Protein AF-A0A0C9RKT4-F1 (afdb_monomer)

Organism: NCBI:txid64838

pLDDT: mean 72.39, std 19.62, range [35.66, 95.25]

Structure (mmCIF, N/CA/C/O backbone):
data_AF-A0A0C9RKT4-F1
#
_entry.id   AF-A0A0C9RKT4-F1
#
loop_
_atom_site.group_PDB
_atom_site.id
_atom_site.type_symbol
_atom_site.label_atom_id
_atom_site.label_alt_id
_atom_site.label_comp_id
_atom_site.label_asym_id
_atom_site.label_entity_id
_atom_site.label_seq_id
_atom_site.pdbx_PDB_ins_code
_atom_site.Cartn_x
_atom_site.Cartn_y
_atom_site.Cartn_z
_atom_site.occupancy
_atom_site.B_iso_or_equiv
_atom_site.auth_seq_id
_atom_site.auth_comp_id
_atom_site.auth_asym_id
_atom_site.auth_atom_id
_atom_site.pdbx_PDB_model_num
ATOM 1 N N . MET A 1 1 ? -36.076 16.111 12.054 1.00 35.66 1 MET A N 1
ATOM 2 C CA . MET A 1 1 ? -35.661 16.124 10.634 1.00 35.66 1 MET A CA 1
ATOM 3 C C . MET A 1 1 ? -34.368 15.335 10.509 1.00 35.66 1 MET A C 1
ATOM 5 O O . MET A 1 1 ? -33.393 15.700 11.151 1.00 35.66 1 MET A O 1
ATOM 9 N N . GLY A 1 2 ? -34.390 14.201 9.805 1.00 41.69 2 GLY A N 1
ATOM 10 C CA . GLY A 1 2 ? -33.243 13.296 9.693 1.00 41.69 2 GLY A CA 1
ATOM 11 C C . GLY A 1 2 ? -32.284 13.738 8.592 1.00 41.69 2 GLY A C 1
ATOM 12 O O . GLY A 1 2 ? -32.677 13.819 7.431 1.00 41.69 2 GLY A O 1
ATOM 13 N N . ALA A 1 3 ? -31.030 14.009 8.948 1.00 43.56 3 ALA A N 1
ATOM 14 C CA . ALA A 1 3 ? -29.963 14.207 7.977 1.00 43.56 3 ALA A CA 1
ATOM 15 C C . ALA A 1 3 ? -29.572 12.843 7.388 1.00 43.56 3 ALA A C 1
ATOM 17 O O . ALA A 1 3 ? -28.924 12.022 8.038 1.00 43.56 3 ALA A O 1
ATOM 18 N N . SER A 1 4 ? -30.018 12.583 6.159 1.00 47.00 4 SER A N 1
ATOM 19 C CA . SER A 1 4 ? -29.586 11.438 5.363 1.00 47.00 4 SER A CA 1
ATOM 20 C C . SER A 1 4 ? -28.132 11.659 4.937 1.00 47.00 4 SER A C 1
ATOM 22 O O . SER A 1 4 ? -27.848 12.452 4.042 1.00 47.00 4 SER A O 1
ATOM 24 N N . TYR A 1 5 ? -27.197 10.975 5.598 1.00 46.50 5 TYR A N 1
ATOM 25 C CA . TYR A 1 5 ? -25.824 10.859 5.117 1.00 46.50 5 TYR A CA 1
ATOM 26 C C . TYR A 1 5 ? -25.831 9.959 3.880 1.00 46.50 5 TYR A C 1
ATOM 28 O O . TYR A 1 5 ? -25.848 8.735 4.000 1.00 46.50 5 TYR A O 1
ATOM 36 N N . ARG A 1 6 ? -25.828 10.551 2.682 1.00 46.97 6 ARG A N 1
ATOM 37 C CA . ARG A 1 6 ? -25.492 9.804 1.468 1.00 46.97 6 ARG A CA 1
ATOM 38 C C . ARG A 1 6 ? -23.975 9.590 1.435 1.00 46.97 6 ARG A C 1
ATOM 40 O O . ARG A 1 6 ? -23.242 10.580 1.469 1.00 46.97 6 ARG A O 1
ATOM 47 N N . PRO A 1 7 ? -23.474 8.343 1.386 1.00 53.41 7 PRO A N 1
ATOM 48 C CA . PRO A 1 7 ? -22.076 8.111 1.073 1.00 53.41 7 PRO A CA 1
ATOM 49 C C . PRO A 1 7 ? -21.847 8.568 -0.368 1.00 53.41 7 PRO A C 1
ATOM 51 O O . PRO A 1 7 ? -22.552 8.162 -1.283 1.00 53.41 7 PRO A O 1
ATOM 54 N N . HIS A 1 8 ? -20.901 9.478 -0.537 1.00 54.12 8 HIS A N 1
ATOM 55 C CA . HIS A 1 8 ? -20.539 10.084 -1.807 1.00 54.12 8 HIS A CA 1
ATOM 56 C C . HIS A 1 8 ? -19.996 8.998 -2.758 1.00 54.12 8 HIS A C 1
ATOM 58 O O . HIS A 1 8 ? -18.939 8.427 -2.491 1.00 54.12 8 HIS A O 1
ATOM 64 N N . ASP A 1 9 ? -20.693 8.739 -3.868 1.00 48.56 9 ASP A N 1
ATOM 65 C CA . ASP A 1 9 ? -20.381 7.737 -4.910 1.00 48.56 9 ASP A CA 1
ATOM 66 C C . ASP A 1 9 ? -19.113 8.048 -5.744 1.00 48.56 9 ASP A C 1
ATOM 68 O O . ASP A 1 9 ? -18.998 7.696 -6.916 1.00 48.56 9 ASP A O 1
ATOM 72 N N . ASN A 1 10 ? -18.106 8.693 -5.154 1.00 45.53 10 ASN A N 1
ATOM 73 C CA . ASN A 1 10 ? -16.886 9.120 -5.844 1.00 45.53 10 ASN A CA 1
ATOM 74 C C . ASN A 1 10 ? -15.797 8.025 -5.868 1.00 45.53 10 ASN A C 1
ATOM 76 O O . ASN A 1 10 ? -14.607 8.298 -5.745 1.00 45.53 10 ASN A O 1
ATOM 80 N N . ILE A 1 11 ? -16.209 6.758 -5.971 1.00 52.97 11 ILE A N 1
ATOM 81 C CA . ILE A 1 11 ? -15.309 5.587 -6.015 1.00 52.97 11 ILE A CA 1
ATOM 82 C C . ILE A 1 11 ? -14.985 5.193 -7.469 1.00 52.97 11 ILE A C 1
ATOM 84 O O . ILE A 1 11 ? -14.062 4.426 -7.720 1.00 52.97 11 ILE A O 1
ATOM 88 N N . GLN A 1 12 ? -15.693 5.741 -8.460 1.00 50.47 12 GLN A N 1
ATOM 89 C CA . GLN A 1 12 ? -15.702 5.181 -9.816 1.00 50.47 12 GLN A CA 1
ATOM 90 C C 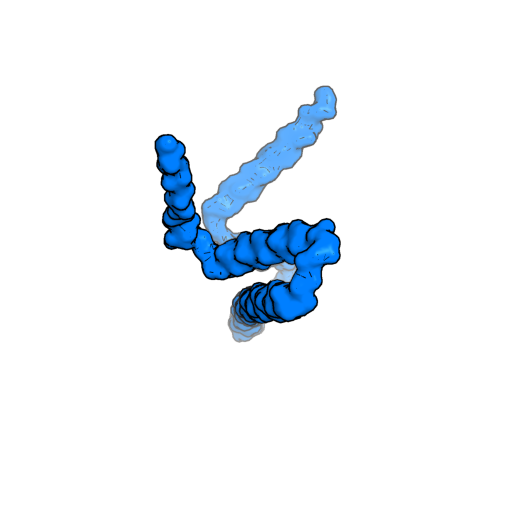. GLN A 1 12 ? -14.441 5.422 -10.665 1.00 50.47 12 GLN A C 1
ATOM 92 O O . GLN A 1 12 ? -14.368 4.909 -11.780 1.00 50.47 12 GLN A O 1
ATOM 97 N N . LYS A 1 13 ? -13.416 6.138 -10.181 1.00 53.34 13 LYS A N 1
ATOM 98 C CA . LYS A 1 13 ? -12.162 6.286 -10.948 1.00 53.34 13 LYS A CA 1
ATOM 99 C C . LYS A 1 13 ? -10.898 6.470 -10.111 1.00 53.34 13 LYS A C 1
ATOM 101 O O . LYS A 1 13 ? -9.947 7.102 -10.554 1.00 53.34 13 LYS A O 1
ATOM 106 N N . ILE A 1 14 ? -10.882 5.918 -8.905 1.00 49.59 14 ILE A N 1
ATOM 107 C CA . ILE A 1 14 ? -9.660 5.823 -8.104 1.00 49.59 14 ILE A CA 1
ATOM 108 C C . ILE A 1 14 ? -8.996 4.504 -8.502 1.00 49.59 14 ILE A C 1
ATOM 110 O O . ILE A 1 14 ? -9.656 3.464 -8.514 1.00 49.59 14 ILE A O 1
ATOM 114 N N . GLY A 1 15 ? -7.720 4.527 -8.894 1.00 62.75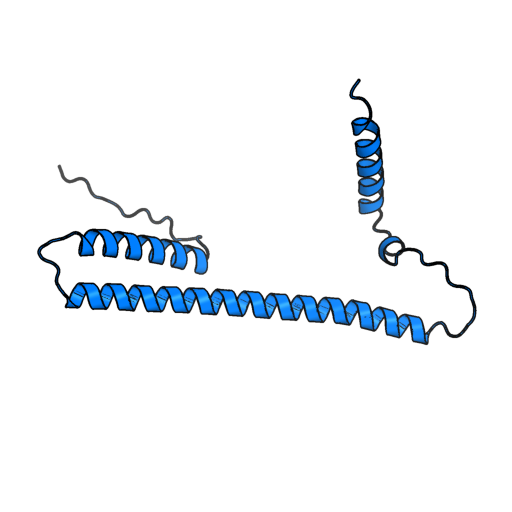 15 GLY A N 1
ATOM 115 C CA . GLY A 1 15 ? -7.030 3.303 -9.307 1.00 62.75 15 GLY A CA 1
ATOM 116 C C . GLY A 1 15 ? -7.149 2.225 -8.222 1.00 62.75 15 GLY A C 1
ATOM 117 O O . GLY A 1 15 ? -7.093 2.538 -7.034 1.00 62.75 15 GLY A O 1
ATOM 118 N N . SER A 1 16 ? -7.289 0.948 -8.601 1.00 77.38 16 SER A N 1
ATOM 119 C CA . SER A 1 16 ? -7.486 -0.169 -7.649 1.00 77.38 16 SER A CA 1
ATOM 120 C C . SER A 1 16 ? -6.493 -0.153 -6.467 1.00 77.38 16 SER A C 1
ATOM 122 O O . SER A 1 16 ? -6.841 -0.517 -5.346 1.00 77.38 16 SER A O 1
ATOM 124 N N . THR A 1 17 ? -5.260 0.316 -6.686 1.00 81.38 17 THR A N 1
ATOM 125 C CA . THR A 1 17 ? -4.228 0.457 -5.646 1.00 81.38 17 THR A CA 1
ATOM 126 C C . THR A 1 17 ? -4.420 1.659 -4.720 1.00 81.38 17 THR A C 1
ATOM 128 O O . THR A 1 17 ? -4.073 1.576 -3.546 1.00 81.38 17 THR A O 1
ATOM 131 N N . GLU A 1 18 ? -4.951 2.770 -5.226 1.00 83.94 18 GLU A N 1
ATOM 132 C CA . GLU A 1 18 ? -5.247 3.976 -4.440 1.00 83.94 18 GLU A CA 1
ATOM 133 C C . GLU A 1 18 ? -6.486 3.773 -3.568 1.00 83.94 18 GLU A C 1
ATOM 135 O O . GLU A 1 18 ? -6.532 4.202 -2.418 1.00 83.94 18 GLU A O 1
ATOM 140 N N . GLN A 1 19 ? -7.470 3.029 -4.075 1.00 88.25 19 GLN A N 1
ATOM 141 C CA . GLN A 1 19 ? -8.617 2.618 -3.278 1.00 88.25 19 GLN A CA 1
ATOM 142 C C . GLN A 1 19 ? -8.172 1.717 -2.118 1.00 88.25 19 GLN A C 1
ATOM 144 O O . GLN A 1 19 ? -8.611 1.901 -0.982 1.00 88.25 19 GLN A O 1
ATOM 149 N N . LEU A 1 20 ? -7.249 0.785 -2.383 1.00 88.81 20 LEU A N 1
ATOM 150 C CA . LEU A 1 20 ? -6.677 -0.089 -1.361 1.00 88.81 20 LEU A CA 1
ATOM 151 C C . LEU A 1 20 ? -5.882 0.704 -0.309 1.00 88.81 20 LEU A C 1
ATOM 153 O O . LEU A 1 20 ? -6.041 0.463 0.887 1.00 88.81 20 LEU A O 1
ATOM 157 N N . SER A 1 21 ? -5.070 1.686 -0.713 1.00 90.69 21 SER A N 1
ATOM 158 C CA . SER A 1 21 ? -4.300 2.512 0.230 1.00 90.69 21 SER A CA 1
ATOM 159 C C . SER A 1 21 ? -5.188 3.434 1.078 1.00 90.69 21 SER A C 1
ATOM 161 O O . SER A 1 21 ? -4.961 3.572 2.288 1.00 90.69 21 SER A O 1
ATOM 163 N N . ALA A 1 22 ? -6.240 4.010 0.489 1.00 91.00 22 ALA A N 1
ATOM 164 C CA . ALA A 1 22 ? -7.244 4.788 1.212 1.00 91.00 22 ALA A CA 1
ATOM 165 C C . ALA A 1 22 ? -7.986 3.917 2.238 1.00 91.00 22 ALA A C 1
ATOM 167 O O . ALA A 1 22 ? -8.137 4.306 3.400 1.00 91.00 22 ALA A O 1
ATOM 168 N N . TRP A 1 23 ? -8.372 2.701 1.843 1.00 92.94 23 TRP A N 1
ATOM 169 C CA . TRP A 1 23 ? -9.031 1.748 2.730 1.00 92.94 23 TRP A CA 1
ATOM 170 C C . TRP A 1 23 ? -8.130 1.320 3.898 1.00 92.94 23 TRP A C 1
ATOM 172 O O . TRP A 1 23 ? -8.560 1.379 5.050 1.00 92.94 23 TRP A O 1
ATOM 182 N N . ILE A 1 24 ? -6.856 0.990 3.643 1.00 92.88 24 ILE A N 1
ATOM 183 C CA . ILE A 1 24 ? -5.869 0.674 4.695 1.00 92.88 24 ILE A CA 1
ATOM 184 C C . ILE A 1 24 ? -5.758 1.828 5.696 1.00 92.88 24 ILE A C 1
ATOM 186 O O . ILE A 1 24 ? -5.769 1.612 6.910 1.00 92.88 24 ILE A O 1
ATOM 190 N N . THR A 1 25 ? -5.688 3.065 5.200 1.00 93.25 25 THR A N 1
ATOM 191 C CA . THR A 1 25 ? -5.612 4.264 6.046 1.00 93.25 25 THR A CA 1
ATOM 192 C C . THR A 1 25 ? -6.856 4.395 6.925 1.00 93.25 25 THR A C 1
ATOM 194 O O . THR A 1 25 ? -6.743 4.579 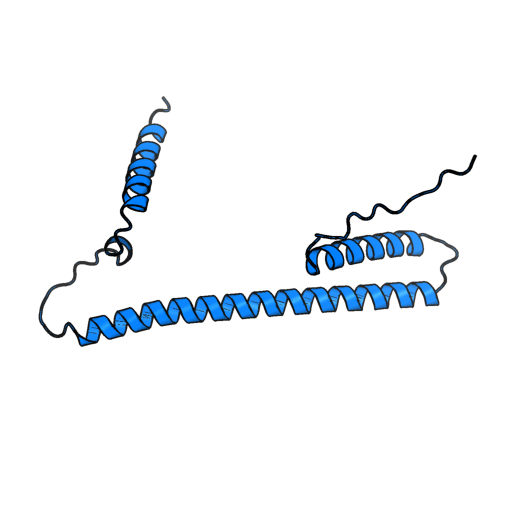8.138 1.00 93.25 25 THR A O 1
ATOM 197 N N . GLN A 1 26 ? -8.046 4.199 6.352 1.00 92.12 26 GLN A N 1
ATOM 198 C CA . GLN A 1 26 ? -9.305 4.233 7.093 1.00 92.12 26 GLN A CA 1
ATOM 199 C C . GLN A 1 26 ? -9.376 3.142 8.174 1.00 92.12 26 GLN A C 1
ATOM 201 O O . GLN A 1 26 ? -9.794 3.418 9.302 1.00 92.12 26 GLN A O 1
ATOM 206 N N . VAL A 1 27 ? -8.955 1.911 7.864 1.00 90.50 27 VAL A N 1
ATOM 207 C CA . VAL A 1 27 ? -8.947 0.789 8.818 1.00 90.50 27 VAL A CA 1
ATOM 208 C C . VAL A 1 27 ? -7.932 1.022 9.938 1.0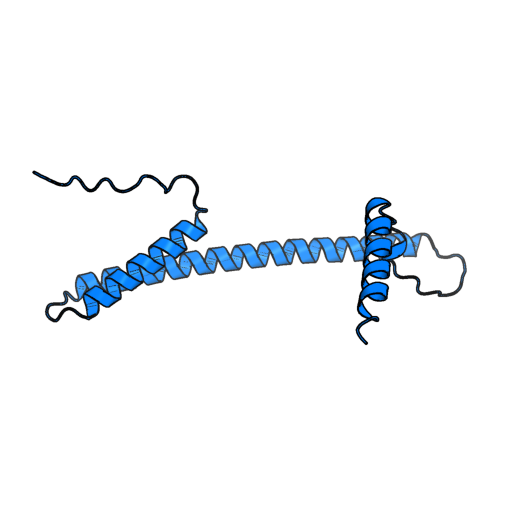0 90.50 27 VAL A C 1
ATOM 210 O O . VAL A 1 27 ? -8.265 0.799 11.102 1.00 90.50 27 VAL A O 1
ATOM 213 N N . ARG A 1 28 ? -6.744 1.566 9.639 1.00 91.81 28 ARG A N 1
ATOM 214 C CA . ARG A 1 28 ? -5.766 2.004 10.654 1.00 91.81 28 ARG A CA 1
ATOM 215 C C . ARG A 1 28 ? -6.369 3.041 11.598 1.00 91.81 28 ARG A C 1
ATOM 217 O O . ARG A 1 28 ? -6.305 2.868 12.815 1.00 91.81 28 ARG A O 1
ATOM 224 N N . SER A 1 29 ? -7.023 4.074 11.064 1.00 90.25 29 SER A N 1
ATOM 225 C CA . SER A 1 29 ? -7.700 5.084 11.886 1.00 90.25 29 SER A CA 1
ATOM 226 C C . SER A 1 29 ? -8.814 4.482 12.748 1.00 90.25 29 SER A C 1
ATOM 228 O O . SER A 1 29 ? -8.936 4.834 13.922 1.00 90.25 29 SER A O 1
ATOM 230 N N . LYS A 1 30 ? -9.613 3.551 12.204 1.00 87.94 30 LYS A N 1
ATOM 231 C CA . LYS A 1 30 ? -10.643 2.827 12.970 1.00 87.94 30 LYS A CA 1
ATOM 232 C C . LYS A 1 30 ? -10.025 1.992 14.092 1.00 87.94 30 LYS A C 1
ATOM 234 O O . LYS A 1 30 ? -10.512 2.056 15.216 1.00 87.94 30 LYS A O 1
ATOM 239 N N . ARG A 1 31 ? -8.933 1.275 13.821 1.00 86.88 31 ARG A N 1
ATOM 240 C CA . ARG A 1 31 ? -8.217 0.469 14.817 1.00 86.88 31 ARG A CA 1
ATOM 241 C C . ARG A 1 31 ? -7.654 1.328 15.948 1.00 86.88 31 ARG A C 1
ATOM 243 O O . ARG A 1 31 ? -7.847 0.977 17.102 1.00 86.88 31 ARG A O 1
ATOM 250 N N . ILE A 1 32 ? -7.035 2.474 15.652 1.00 89.50 32 ILE A N 1
ATOM 251 C CA . ILE A 1 32 ? -6.518 3.399 16.681 1.00 89.50 32 ILE A CA 1
ATOM 252 C C . ILE A 1 32 ? -7.651 3.904 17.583 1.00 89.50 32 ILE A C 1
ATOM 254 O O . ILE A 1 32 ? -7.530 3.874 18.807 1.00 89.50 32 ILE A O 1
ATOM 258 N N . LYS A 1 33 ? -8.777 4.324 16.990 1.00 86.44 33 LYS A N 1
ATOM 259 C CA . LYS A 1 33 ? -9.965 4.744 17.752 1.00 86.44 33 LYS A CA 1
ATOM 260 C C . LYS A 1 33 ? -10.500 3.609 18.628 1.00 86.44 33 LYS A C 1
ATOM 262 O O . LYS A 1 33 ? -10.854 3.847 19.777 1.00 86.44 33 LYS A O 1
ATOM 267 N N . TYR A 1 34 ? -10.516 2.388 18.097 1.00 85.69 34 TYR A N 1
ATOM 268 C CA . TYR A 1 34 ? -10.968 1.200 18.811 1.00 85.69 34 TYR A CA 1
ATOM 269 C C . TYR A 1 34 ? -10.060 0.837 19.992 1.00 85.69 34 TYR A C 1
ATOM 271 O O . TYR A 1 34 ? -10.544 0.597 21.093 1.00 85.69 34 TYR A O 1
ATOM 279 N N . LEU A 1 35 ? -8.741 0.867 19.788 1.00 84.44 35 LEU A N 1
ATOM 280 C CA . LEU A 1 35 ? -7.739 0.577 20.817 1.00 84.44 35 LEU A CA 1
ATOM 281 C C . LEU A 1 35 ? -7.778 1.565 21.984 1.00 84.44 35 LEU A C 1
ATOM 283 O O . LEU A 1 35 ? -7.436 1.193 23.105 1.00 84.44 35 LEU A O 1
ATOM 287 N N . ARG A 1 36 ? -8.204 2.807 21.726 1.00 86.44 36 ARG A N 1
ATOM 288 C CA . ARG A 1 36 ? -8.376 3.851 22.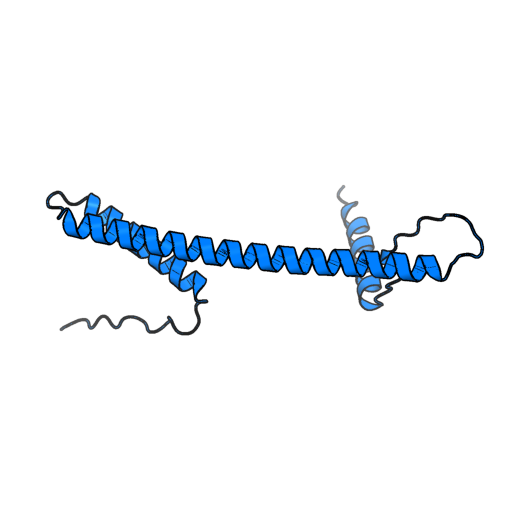744 1.00 86.44 36 ARG A CA 1
ATOM 289 C C . ARG A 1 36 ? -9.624 3.640 23.615 1.00 86.44 36 ARG A C 1
ATOM 291 O O . ARG A 1 36 ? -9.766 4.317 24.629 1.00 86.44 36 ARG A O 1
ATOM 298 N N . ASN A 1 37 ? -10.525 2.725 23.242 1.00 84.94 37 ASN A N 1
ATOM 299 C CA . ASN A 1 37 ? -11.721 2.412 24.017 1.00 84.94 37 ASN A CA 1
ATOM 300 C C . ASN A 1 37 ? -11.405 1.422 25.155 1.00 84.94 37 ASN A C 1
ATOM 302 O O . ASN A 1 37 ? -10.738 0.407 24.958 1.00 84.94 37 ASN A O 1
ATOM 306 N N . ARG A 1 38 ? -11.922 1.710 26.353 1.00 77.19 38 ARG A N 1
ATOM 307 C CA . ARG A 1 38 ? -11.702 0.922 27.575 1.00 77.19 38 ARG A CA 1
ATOM 308 C C . ARG A 1 38 ? -12.498 -0.392 27.581 1.00 77.19 38 ARG A C 1
ATOM 310 O O . ARG A 1 38 ? -12.073 -1.348 28.216 1.00 77.19 38 ARG A O 1
ATOM 317 N N . GLN A 1 39 ? -13.605 -0.459 26.833 1.00 82.25 39 GLN A N 1
ATOM 318 C CA . GLN A 1 39 ? -14.411 -1.672 26.618 1.00 82.25 39 GLN A CA 1
ATOM 319 C C . GLN A 1 39 ? -14.161 -2.264 25.223 1.00 82.25 39 GLN A C 1
ATOM 321 O O . GLN A 1 39 ? -15.047 -2.333 24.371 1.00 82.25 39 GLN A O 1
ATOM 326 N N . ARG A 1 40 ? -12.913 -2.651 24.953 1.00 84.44 40 ARG A N 1
ATOM 327 C CA . ARG A 1 40 ? -12.518 -3.244 23.669 1.00 84.44 40 ARG A CA 1
ATOM 328 C C . ARG A 1 40 ? -12.838 -4.740 23.621 1.00 84.44 40 ARG A C 1
ATOM 330 O O . ARG A 1 40 ? -12.475 -5.500 24.513 1.00 84.44 40 ARG A O 1
ATOM 337 N N . ASN A 1 41 ? -13.504 -5.161 22.552 1.00 88.31 41 ASN A N 1
ATOM 338 C CA . ASN A 1 41 ? -13.761 -6.558 22.230 1.00 88.31 41 ASN A CA 1
ATOM 339 C C . ASN A 1 41 ? -12.574 -7.119 21.437 1.00 88.31 41 ASN A C 1
ATOM 341 O O . ASN A 1 41 ? -12.316 -6.728 20.297 1.00 88.31 41 ASN A O 1
ATOM 345 N N . ILE A 1 42 ? -11.881 -8.074 22.050 1.00 89.44 42 ILE A N 1
ATOM 346 C CA . ILE A 1 42 ? -10.662 -8.696 21.521 1.00 89.44 42 ILE A CA 1
ATOM 347 C C . ILE A 1 42 ? -10.914 -9.352 20.153 1.00 89.44 42 ILE A C 1
ATOM 349 O O . ILE A 1 42 ? -10.049 -9.326 19.281 1.00 89.44 42 ILE A O 1
ATOM 353 N N . ARG A 1 43 ? -12.122 -9.884 19.911 1.00 90.88 43 ARG A N 1
ATOM 354 C CA . ARG A 1 43 ? -12.472 -10.506 18.622 1.00 90.88 43 ARG A CA 1
ATOM 355 C C . ARG A 1 43 ? -12.502 -9.482 17.493 1.00 90.88 43 ARG A C 1
ATOM 357 O O . ARG A 1 43 ? -11.967 -9.731 16.419 1.00 90.88 43 ARG A O 1
ATOM 364 N N . VAL A 1 44 ? -13.103 -8.320 17.744 1.00 88.44 44 VAL A N 1
ATOM 365 C CA . VAL A 1 44 ? -13.169 -7.229 16.761 1.00 88.44 44 VAL A CA 1
ATOM 366 C C . VAL A 1 44 ? -11.772 -6.682 16.487 1.00 88.44 44 VAL A C 1
ATOM 368 O O . VAL A 1 44 ? -11.430 -6.418 15.338 1.00 88.44 44 VAL A O 1
ATOM 371 N N . GLU A 1 45 ? -10.939 -6.566 17.522 1.00 89.25 45 GLU A N 1
ATOM 372 C CA . GLU A 1 45 ? -9.541 -6.166 17.366 1.00 89.25 45 GLU A CA 1
ATOM 373 C C . GLU A 1 45 ? -8.756 -7.145 16.484 1.00 89.25 45 GLU A C 1
ATOM 375 O O . GLU A 1 45 ? -8.070 -6.710 15.557 1.00 89.25 45 GLU A O 1
ATOM 380 N N . ALA A 1 46 ? -8.900 -8.451 16.720 1.00 93.25 46 ALA A N 1
ATOM 381 C CA . ALA A 1 46 ? -8.253 -9.485 15.919 1.00 93.25 46 ALA A CA 1
ATOM 382 C C . ALA A 1 46 ? -8.699 -9.435 14.449 1.00 93.25 46 ALA A C 1
ATOM 384 O O . ALA A 1 46 ? -7.858 -9.477 13.551 1.00 93.25 46 ALA A O 1
ATOM 385 N N . VAL A 1 47 ? -10.001 -9.265 14.190 1.00 92.38 47 VAL A N 1
ATOM 386 C CA . VAL A 1 47 ? -10.537 -9.124 12.825 1.00 92.38 47 VAL A CA 1
ATOM 387 C C . VAL A 1 47 ? -9.979 -7.876 12.139 1.00 92.38 47 VAL A C 1
ATOM 389 O O . VAL A 1 47 ? -9.539 -7.957 10.995 1.00 92.38 47 VAL A O 1
ATOM 392 N N . LEU A 1 48 ? -9.938 -6.729 12.826 1.00 90.31 48 LEU A N 1
ATOM 393 C CA . LEU A 1 48 ? 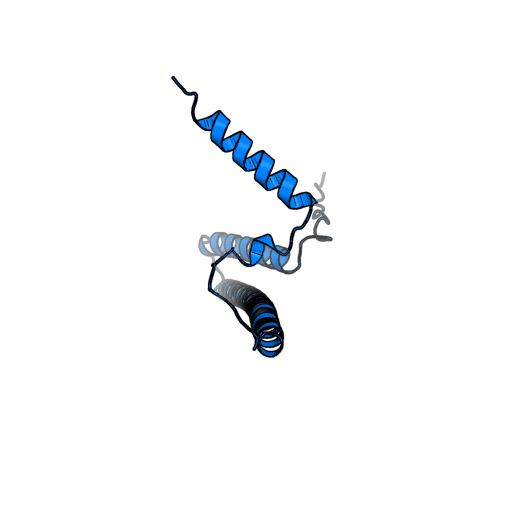-9.364 -5.496 12.275 1.00 90.31 48 LEU A CA 1
ATOM 394 C C . LEU A 1 48 ? -7.867 -5.638 11.989 1.00 90.31 48 LEU A C 1
ATOM 396 O O . LEU A 1 48 ? -7.395 -5.148 10.966 1.00 90.31 48 LEU A O 1
ATOM 400 N N . ALA A 1 49 ? -7.121 -6.296 12.877 1.00 91.94 49 ALA A N 1
ATOM 401 C CA . ALA A 1 49 ? -5.699 -6.549 12.687 1.00 91.94 49 ALA A CA 1
ATOM 402 C C . ALA A 1 49 ? -5.449 -7.475 11.489 1.00 91.94 49 ALA A C 1
ATOM 404 O O . ALA A 1 49 ? -4.596 -7.167 10.659 1.00 91.94 49 ALA A O 1
ATOM 405 N N . TYR A 1 50 ? -6.222 -8.555 11.364 1.00 95.00 50 TYR A N 1
ATOM 406 C CA . TYR A 1 50 ? -6.124 -9.490 10.246 1.00 95.00 50 TYR A CA 1
ATOM 407 C C . TYR A 1 50 ? -6.488 -8.833 8.912 1.00 95.00 50 TYR A C 1
ATOM 409 O O . TYR A 1 50 ? -5.737 -8.935 7.946 1.00 95.00 50 TYR A O 1
ATOM 417 N N . ALA A 1 51 ? -7.607 -8.107 8.865 1.00 92.62 51 ALA A N 1
ATOM 418 C CA . ALA A 1 51 ? -8.057 -7.417 7.661 1.00 92.62 51 ALA A CA 1
ATOM 419 C C . ALA A 1 51 ? -7.035 -6.366 7.191 1.00 92.62 51 ALA A C 1
ATOM 421 O O . ALA A 1 51 ? -6.756 -6.244 6.000 1.00 92.62 51 ALA A O 1
ATOM 422 N N . LEU A 1 52 ? -6.435 -5.639 8.137 1.00 94.19 52 LEU A N 1
ATOM 423 C CA . LEU A 1 52 ? -5.375 -4.672 7.866 1.00 94.19 52 LEU A CA 1
ATOM 424 C C . LEU A 1 52 ? -4.107 -5.361 7.349 1.00 94.19 52 LEU A C 1
ATOM 426 O O . LEU A 1 52 ? -3.551 -4.919 6.347 1.00 94.19 52 LEU A O 1
ATOM 430 N N . PHE A 1 53 ? -3.682 -6.458 7.983 1.00 94.94 53 PHE A N 1
ATOM 431 C CA . PHE A 1 53 ? -2.530 -7.240 7.533 1.00 94.94 53 PHE A CA 1
ATOM 432 C C . PHE A 1 53 ? -2.718 -7.754 6.101 1.00 94.94 53 PHE A C 1
ATOM 434 O O . PHE A 1 53 ? -1.831 -7.582 5.269 1.00 94.94 53 PHE A O 1
ATOM 441 N N . GLN A 1 54 ? -3.884 -8.326 5.791 1.00 95.25 54 GLN A N 1
ATOM 442 C CA . GLN A 1 54 ? -4.174 -8.839 4.452 1.00 95.25 54 GLN A CA 1
ATOM 443 C C . GLN A 1 54 ? -4.115 -7.745 3.384 1.00 95.25 54 GLN A C 1
ATOM 445 O O . GLN A 1 54 ? -3.452 -7.915 2.362 1.00 95.25 54 GLN A O 1
ATOM 450 N N . ALA A 1 55 ? -4.731 -6.589 3.635 1.00 92.69 55 ALA A N 1
ATOM 451 C CA . ALA A 1 55 ? -4.698 -5.488 2.678 1.00 92.69 55 ALA A CA 1
ATOM 452 C C . ALA A 1 55 ? -3.283 -4.920 2.472 1.00 92.69 55 ALA A C 1
ATOM 454 O O . ALA A 1 55 ? -2.905 -4.589 1.348 1.00 92.69 55 ALA A O 1
ATOM 455 N N . GLU A 1 56 ? -2.473 -4.834 3.532 1.00 93.06 56 GLU A N 1
ATOM 456 C CA . GLU A 1 56 ? -1.066 -4.432 3.415 1.00 93.06 56 GLU A CA 1
ATOM 457 C C . GLU A 1 56 ? -0.248 -5.427 2.587 1.00 93.06 56 GLU A C 1
ATOM 459 O O . GLU A 1 56 ? 0.571 -5.012 1.762 1.00 93.06 56 GLU A O 1
ATOM 464 N N . GLN A 1 57 ? -0.482 -6.727 2.772 1.00 95.25 57 GLN A N 1
ATOM 465 C CA . GLN A 1 57 ? 0.172 -7.768 1.983 1.00 95.25 57 GLN A CA 1
ATOM 466 C C . GLN A 1 57 ? -0.239 -7.702 0.514 1.00 95.25 57 GLN A C 1
ATOM 468 O O . GLN A 1 57 ? 0.628 -7.737 -0.358 1.00 95.25 57 GLN A O 1
ATOM 473 N N . GLU A 1 58 ? -1.526 -7.520 0.220 1.00 93.50 58 GLU A N 1
ATOM 474 C CA . GLU A 1 58 ? -2.001 -7.344 -1.153 1.00 93.50 58 GLU A CA 1
ATOM 475 C C . GLU A 1 58 ? -1.360 -6.120 -1.823 1.00 93.50 58 GLU A C 1
ATOM 477 O O . GLU A 1 58 ? -0.892 -6.201 -2.963 1.00 93.50 58 GLU A O 1
ATOM 482 N N . LEU A 1 59 ? -1.261 -4.997 -1.105 1.00 92.75 59 LEU A N 1
ATOM 483 C CA . LEU A 1 59 ? -0.608 -3.798 -1.620 1.00 92.75 59 LEU A CA 1
ATOM 484 C C . LEU A 1 59 ? 0.879 -4.045 -1.911 1.00 92.75 59 LEU A C 1
ATOM 486 O O . LEU A 1 59 ? 1.355 -3.663 -2.983 1.00 92.75 59 LEU A O 1
ATOM 490 N N . ARG A 1 60 ? 1.603 -4.714 -1.001 1.00 93.44 60 ARG A N 1
ATOM 491 C CA . ARG A 1 60 ? 3.011 -5.086 -1.218 1.00 93.44 60 ARG A CA 1
ATOM 492 C C . ARG A 1 60 ? 3.176 -5.982 -2.439 1.00 93.44 60 ARG A C 1
ATOM 494 O O . ARG A 1 60 ? 4.042 -5.707 -3.264 1.00 93.44 60 ARG A O 1
ATOM 501 N N . MET A 1 61 ? 2.339 -7.008 -2.593 1.00 93.56 61 MET A N 1
ATOM 502 C CA . MET A 1 61 ? 2.389 -7.896 -3.760 1.00 93.56 61 MET A CA 1
ATOM 503 C C . MET A 1 61 ? 2.187 -7.116 -5.064 1.00 93.56 61 MET A C 1
ATOM 505 O O . MET A 1 61 ? 2.964 -7.278 -6.005 1.00 93.56 61 MET A O 1
ATOM 509 N N . LYS A 1 62 ? 1.207 -6.200 -5.107 1.00 92.25 62 LYS A N 1
ATOM 510 C CA . LYS A 1 62 ? 0.972 -5.334 -6.276 1.00 92.25 62 LYS A CA 1
ATOM 511 C C . LYS A 1 62 ? 2.162 -4.417 -6.572 1.00 92.25 62 LYS A C 1
ATOM 513 O O . LYS A 1 62 ? 2.519 -4.231 -7.735 1.00 92.25 62 LYS A O 1
ATOM 518 N N . GLN A 1 63 ? 2.792 -3.853 -5.542 1.00 92.69 63 GLN A N 1
ATOM 519 C CA . GLN A 1 63 ? 3.985 -3.016 -5.696 1.00 92.69 63 GLN A CA 1
ATOM 520 C C . GLN A 1 63 ? 5.178 -3.817 -6.228 1.00 92.69 63 GLN A C 1
ATOM 522 O O . GLN A 1 63 ? 5.820 -3.376 -7.179 1.00 92.69 63 GLN A O 1
ATOM 527 N N . ILE A 1 64 ? 5.436 -5.004 -5.673 1.00 94.56 64 ILE A N 1
ATOM 528 C CA . ILE A 1 64 ? 6.509 -5.902 -6.123 1.00 94.56 64 ILE A CA 1
ATOM 529 C C . ILE A 1 64 ? 6.292 -6.302 -7.583 1.00 94.56 64 ILE A C 1
ATOM 531 O O . ILE A 1 64 ? 7.211 -6.173 -8.386 1.00 94.56 64 ILE A O 1
ATOM 535 N N . ALA A 1 65 ? 5.074 -6.699 -7.962 1.00 92.56 65 ALA A N 1
ATOM 536 C CA . ALA A 1 65 ? 4.750 -7.040 -9.347 1.00 92.56 65 ALA A CA 1
ATOM 537 C C . ALA A 1 65 ? 4.985 -5.859 -10.305 1.00 92.56 65 ALA A C 1
ATOM 539 O O . ALA A 1 65 ? 5.527 -6.031 -11.397 1.00 92.56 65 ALA A O 1
ATOM 540 N N . LYS A 1 66 ? 4.633 -4.637 -9.884 1.00 92.06 66 LYS A N 1
ATOM 541 C CA . LYS A 1 66 ? 4.899 -3.420 -10.662 1.00 92.06 66 LYS A CA 1
ATOM 542 C C . LYS A 1 66 ? 6.402 -3.179 -10.824 1.00 92.06 66 LYS A C 1
ATOM 544 O O . LYS A 1 66 ? 6.839 -2.879 -11.931 1.00 92.06 66 LYS A O 1
ATOM 549 N N . ILE A 1 67 ? 7.185 -3.326 -9.754 1.00 93.00 67 ILE A N 1
ATOM 550 C CA . ILE A 1 67 ? 8.648 -3.186 -9.793 1.00 93.00 67 ILE A CA 1
ATOM 551 C C . ILE A 1 67 ? 9.262 -4.235 -10.722 1.00 93.00 67 ILE A C 1
ATOM 553 O O . ILE A 1 67 ? 10.042 -3.867 -11.594 1.00 93.00 67 ILE A O 1
ATOM 557 N N . ALA A 1 68 ? 8.867 -5.502 -10.593 1.00 94.44 68 ALA A N 1
ATOM 558 C CA . ALA A 1 68 ? 9.353 -6.588 -11.439 1.00 94.44 68 ALA A CA 1
ATOM 559 C C . ALA A 1 68 ? 9.074 -6.311 -12.925 1.00 94.44 68 ALA A C 1
ATOM 561 O O . ALA A 1 68 ? 9.974 -6.413 -13.755 1.00 94.44 68 ALA A O 1
ATOM 562 N N . LYS A 1 69 ? 7.864 -5.842 -13.255 1.00 94.31 69 LYS A N 1
ATOM 563 C CA . LYS A 1 69 ? 7.511 -5.437 -14.623 1.00 94.31 69 LYS A CA 1
ATOM 564 C C . LYS A 1 69 ? 8.392 -4.293 -15.136 1.00 94.31 69 LYS A C 1
ATOM 566 O O . LYS A 1 69 ? 8.851 -4.329 -16.273 1.00 94.31 69 LYS A O 1
ATOM 571 N N . TRP A 1 70 ? 8.651 -3.276 -14.312 1.00 93.06 70 TRP A N 1
ATOM 572 C CA . TRP A 1 70 ? 9.548 -2.176 -14.688 1.00 93.06 70 TRP A CA 1
ATOM 573 C C . TRP A 1 70 ? 10.999 -2.626 -14.852 1.00 93.06 70 TRP A C 1
ATOM 575 O O . TRP A 1 70 ? 11.683 -2.146 -15.754 1.00 93.06 70 TRP A O 1
ATOM 585 N N . GLN A 1 71 ? 11.466 -3.556 -14.021 1.00 92.56 71 GLN A N 1
ATOM 586 C CA . GLN A 1 71 ? 12.789 -4.161 -14.157 1.00 92.56 71 GLN A CA 1
ATOM 587 C C . GLN A 1 71 ? 12.905 -4.958 -15.458 1.00 92.56 71 GLN A C 1
ATOM 589 O O . GLN A 1 71 ? 13.902 -4.815 -16.159 1.00 92.56 71 GLN A O 1
ATOM 594 N N . GLU A 1 72 ? 11.878 -5.726 -15.822 1.00 92.56 72 GLU A N 1
ATOM 595 C CA . GLU A 1 72 ? 11.832 -6.464 -17.085 1.00 92.56 72 GLU A CA 1
ATOM 596 C C . GLU A 1 72 ? 11.865 -5.519 -18.295 1.00 92.56 72 GLU A C 1
ATOM 598 O O . GLU A 1 72 ? 12.661 -5.715 -19.211 1.00 92.56 72 GLU A O 1
ATOM 603 N N . ILE A 1 73 ? 11.054 -4.455 -18.286 1.00 91.81 73 ILE A N 1
ATOM 604 C CA . ILE A 1 73 ? 11.057 -3.435 -19.348 1.00 91.81 73 ILE A CA 1
ATOM 605 C C . ILE A 1 73 ? 12.437 -2.779 -19.453 1.00 91.81 73 ILE A C 1
ATOM 607 O O . ILE A 1 73 ? 12.989 -2.678 -20.547 1.00 91.81 73 ILE A O 1
ATOM 611 N N . LYS A 1 74 ? 13.029 -2.387 -18.317 1.00 90.19 74 LYS A N 1
ATOM 612 C CA . LYS A 1 74 ? 14.378 -1.813 -18.271 1.00 90.19 74 LYS A CA 1
ATOM 613 C C . LYS A 1 74 ? 15.411 -2.778 -18.854 1.00 90.19 74 LYS A C 1
ATOM 615 O O . LYS A 1 74 ? 16.257 -2.358 -19.637 1.00 90.19 74 LYS A O 1
ATOM 620 N N . HIS A 1 75 ? 15.335 -4.0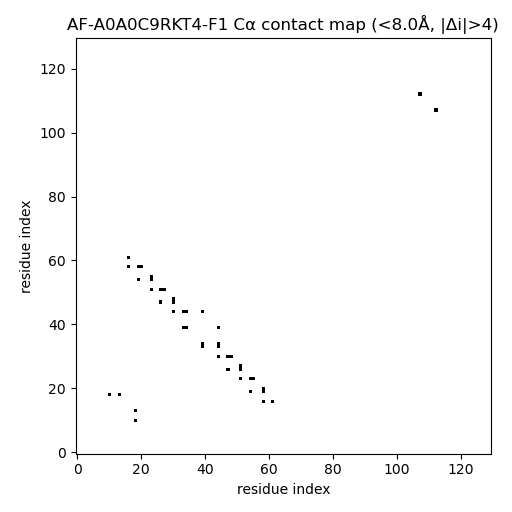60 -18.502 1.00 89.00 75 HIS A N 1
ATOM 621 C CA . HIS A 1 75 ? 16.236 -5.088 -19.016 1.00 89.00 75 HIS A CA 1
ATOM 622 C C . HIS A 1 75 ? 16.102 -5.253 -20.533 1.00 89.00 75 HIS A C 1
ATOM 624 O O . HIS A 1 75 ? 17.111 -5.259 -21.234 1.00 89.00 75 HIS A O 1
ATOM 630 N N . LYS A 1 76 ? 14.867 -5.308 -21.053 1.00 87.50 76 LYS A N 1
ATOM 631 C CA . LYS A 1 76 ? 14.599 -5.363 -22.498 1.00 87.50 76 LYS A CA 1
ATOM 632 C C . LYS A 1 76 ? 15.154 -4.138 -23.222 1.00 87.50 76 LYS A C 1
ATOM 634 O O . LYS A 1 76 ? 15.829 -4.301 -24.229 1.00 87.50 76 LYS A O 1
ATOM 639 N N . MET A 1 77 ? 14.947 -2.930 -22.695 1.00 81.88 77 MET A N 1
ATOM 640 C CA . MET A 1 77 ? 15.500 -1.704 -23.286 1.00 81.88 77 MET A CA 1
ATOM 641 C C . MET A 1 77 ? 17.034 -1.714 -23.314 1.00 81.88 77 MET A C 1
ATOM 643 O O . MET A 1 77 ? 17.625 -1.405 -24.342 1.00 81.88 77 MET A O 1
ATOM 647 N N . VAL A 1 78 ? 17.689 -2.126 -22.223 1.00 80.50 78 VAL A N 1
ATOM 648 C CA . VAL A 1 78 ? 19.158 -2.245 -22.177 1.00 80.50 78 VAL A CA 1
ATOM 649 C C . VAL A 1 78 ? 19.668 -3.307 -23.155 1.00 80.50 78 VAL A C 1
ATOM 651 O O . VAL A 1 78 ? 20.681 -3.086 -23.811 1.00 80.50 78 VAL A O 1
ATOM 654 N N . HIS A 1 79 ? 18.976 -4.440 -23.291 1.00 70.00 79 HIS A N 1
ATOM 655 C CA . HIS A 1 79 ? 19.335 -5.460 -24.278 1.00 70.00 79 HIS A CA 1
ATOM 656 C C . HIS A 1 79 ? 19.135 -4.992 -25.719 1.00 70.00 79 HIS A C 1
ATOM 658 O O . HIS A 1 79 ? 19.982 -5.293 -26.548 1.00 70.00 79 HIS A O 1
ATOM 664 N N . HIS A 1 80 ? 18.078 -4.234 -26.022 1.00 66.00 80 HIS A N 1
ATOM 665 C CA . HIS A 1 80 ? 17.905 -3.629 -27.346 1.00 66.00 80 HIS A CA 1
ATOM 666 C C . HIS A 1 80 ? 19.034 -2.649 -27.684 1.00 66.00 80 HIS A C 1
ATOM 668 O O . HIS A 1 80 ? 19.509 -2.646 -28.814 1.00 66.00 80 HIS A O 1
ATOM 674 N N . ILE A 1 81 ? 19.511 -1.872 -26.705 1.00 63.69 81 ILE A N 1
ATOM 675 C CA . ILE A 1 81 ? 20.669 -0.985 -26.893 1.00 63.69 81 ILE A CA 1
ATOM 676 C C . ILE A 1 81 ? 21.929 -1.806 -27.202 1.00 63.69 81 ILE A C 1
ATOM 678 O O . ILE A 1 81 ? 22.614 -1.515 -28.173 1.00 63.69 81 ILE A O 1
ATOM 682 N N . LYS A 1 82 ? 22.204 -2.868 -26.432 1.00 60.56 82 LYS A N 1
ATOM 683 C CA . LYS A 1 82 ? 23.381 -3.731 -26.650 1.00 60.56 82 LYS A CA 1
ATOM 684 C C . LYS A 1 82 ? 23.317 -4.533 -27.955 1.00 60.56 82 LYS A C 1
ATOM 686 O O . LYS A 1 82 ? 24.335 -4.708 -28.606 1.00 60.56 82 LYS A O 1
ATOM 691 N N . ALA A 1 83 ? 22.135 -5.007 -28.346 1.00 58.88 83 ALA A N 1
ATOM 692 C CA . ALA A 1 83 ? 21.947 -5.758 -29.585 1.00 58.88 83 ALA A CA 1
ATOM 693 C C . ALA A 1 83 ? 22.124 -4.876 -30.831 1.00 58.88 83 ALA A C 1
ATOM 695 O O . ALA A 1 83 ? 22.663 -5.350 -31.826 1.00 58.88 83 ALA A O 1
ATOM 696 N N . ASN A 1 84 ? 21.723 -3.599 -30.777 1.00 54.31 84 ASN A N 1
ATOM 697 C CA . ASN A 1 84 ? 22.029 -2.644 -31.846 1.00 54.31 84 ASN A CA 1
ATOM 698 C C . ASN A 1 84 ? 23.535 -2.349 -31.925 1.00 54.31 84 ASN A C 1
ATOM 700 O O . ASN A 1 84 ? 24.076 -2.318 -33.025 1.00 54.31 84 ASN A O 1
ATOM 704 N N . ASP A 1 85 ? 24.210 -2.234 -30.778 1.00 52.56 85 ASP A N 1
ATOM 705 C CA . ASP A 1 85 ? 25.669 -2.059 -30.694 1.00 52.56 85 ASP A CA 1
ATOM 706 C C . ASP A 1 85 ? 26.415 -3.258 -31.324 1.00 52.56 85 ASP A C 1
ATOM 708 O O . ASP A 1 85 ? 27.349 -3.099 -32.105 1.00 52.56 85 ASP A O 1
ATOM 712 N N . GLU A 1 86 ? 25.959 -4.491 -31.068 1.00 50.84 86 GLU A N 1
ATOM 713 C CA . GLU A 1 86 ? 26.543 -5.711 -31.649 1.00 50.84 86 GLU A CA 1
ATOM 714 C C . GLU A 1 86 ? 26.222 -5.895 -33.146 1.00 50.84 86 GLU A C 1
ATOM 716 O O . GLU A 1 86 ? 27.035 -6.462 -33.885 1.00 50.84 86 GLU A O 1
ATOM 721 N N . CYS A 1 87 ? 25.068 -5.407 -33.620 1.00 46.25 87 CYS A N 1
ATOM 722 C CA . CYS A 1 87 ? 24.706 -5.445 -35.040 1.00 46.25 87 CYS A CA 1
ATOM 723 C C . CYS A 1 87 ? 25.495 -4.417 -35.868 1.00 46.25 87 CYS A C 1
ATOM 725 O O . CYS A 1 87 ? 25.894 -4.733 -36.990 1.00 46.25 87 CYS A O 1
ATOM 727 N N . GLU A 1 88 ? 25.785 -3.235 -35.315 1.00 45.78 88 GLU A N 1
ATOM 728 C CA . GLU A 1 88 ? 26.680 -2.260 -35.955 1.00 45.78 88 GLU A CA 1
ATOM 729 C C . GLU A 1 88 ? 28.141 -2.723 -35.942 1.00 45.78 88 GLU A C 1
ATOM 731 O O . GLU A 1 88 ? 28.851 -2.553 -36.936 1.00 45.78 88 GLU A O 1
ATOM 736 N N . ASN A 1 89 ? 28.580 -3.410 -34.884 1.00 43.72 89 ASN A N 1
ATOM 737 C CA . ASN A 1 89 ? 29.954 -3.910 -34.778 1.00 43.72 89 ASN A CA 1
ATOM 738 C C . ASN A 1 89 ? 30.252 -5.087 -35.737 1.00 43.72 89 ASN A C 1
ATOM 740 O O . ASN A 1 89 ? 31.404 -5.351 -36.076 1.00 43.72 89 ASN A O 1
ATOM 744 N N . ARG A 1 90 ? 29.222 -5.790 -36.236 1.00 43.16 90 ARG A N 1
ATOM 745 C CA . ARG A 1 90 ? 29.373 -6.802 -37.304 1.00 43.16 90 ARG A CA 1
ATOM 746 C C . ARG A 1 90 ? 29.389 -6.224 -38.721 1.00 43.16 90 ARG A C 1
ATOM 748 O O . ARG A 1 90 ? 29.794 -6.938 -39.637 1.00 43.16 90 ARG A O 1
ATOM 755 N N . LEU A 1 91 ? 28.978 -4.970 -38.908 1.00 46.69 91 LEU A N 1
ATOM 756 C CA . LEU A 1 91 ? 29.002 -4.278 -40.204 1.00 46.69 91 LEU A CA 1
ATOM 757 C C . LEU A 1 91 ? 30.198 -3.325 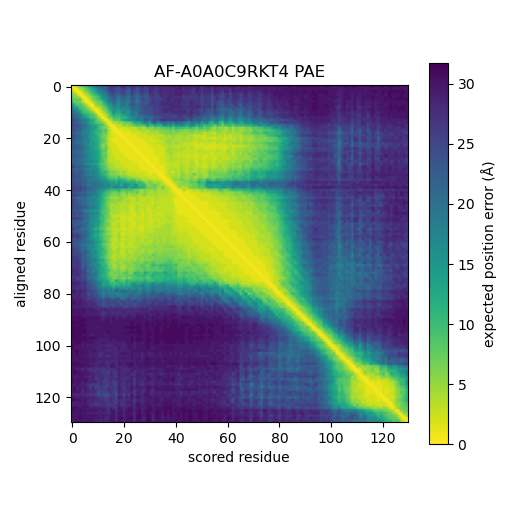-40.365 1.00 46.69 91 LEU A C 1
ATOM 759 O O . LEU A 1 91 ? 30.332 -2.699 -41.410 1.00 46.69 91 LEU A O 1
ATOM 763 N N . SER A 1 92 ? 31.086 -3.237 -39.371 1.00 42.09 92 SER A N 1
ATOM 764 C CA . SER A 1 92 ? 32.170 -2.247 -39.327 1.00 42.09 92 SER A CA 1
ATOM 765 C C . SER A 1 92 ? 33.555 -2.848 -39.034 1.00 42.09 92 SER A C 1
ATOM 767 O O . SER A 1 92 ? 34.396 -2.227 -38.389 1.00 42.09 92 SER A O 1
ATOM 769 N N . ILE A 1 93 ? 33.864 -4.026 -39.596 1.00 46.53 93 ILE A N 1
ATOM 770 C CA . ILE A 1 93 ? 35.270 -4.419 -39.825 1.00 46.53 93 ILE A CA 1
ATOM 771 C C . ILE A 1 93 ? 35.740 -3.768 -41.130 1.00 46.53 93 ILE A C 1
ATOM 773 O O . ILE A 1 93 ? 35.932 -4.423 -42.149 1.00 46.53 93 ILE A O 1
ATOM 777 N N . SER A 1 94 ? 35.888 -2.452 -41.100 1.00 45.88 94 SER A N 1
ATOM 778 C CA . SER A 1 94 ? 36.752 -1.718 -42.021 1.00 45.88 94 SER A CA 1
ATOM 779 C C . SER A 1 94 ? 36.959 -0.325 -41.449 1.00 45.88 94 SER A C 1
ATOM 781 O O . SER A 1 94 ? 36.077 0.522 -41.521 1.00 45.88 94 SER A O 1
ATOM 783 N N . ASP A 1 95 ? 38.134 -0.164 -40.846 1.00 42.69 95 ASP A N 1
ATOM 784 C CA . ASP A 1 95 ? 38.879 1.075 -40.675 1.00 42.69 95 ASP A CA 1
ATOM 785 C C . ASP A 1 95 ? 38.127 2.296 -40.132 1.00 42.69 95 ASP A C 1
ATOM 787 O O . ASP A 1 95 ? 37.451 3.026 -40.849 1.00 42.69 95 ASP A O 1
ATOM 791 N N . SER A 1 96 ? 38.419 2.640 -38.876 1.00 41.66 96 SER A N 1
ATOM 792 C CA . SER A 1 96 ? 39.199 3.843 -38.535 1.00 41.66 96 SER A CA 1
ATOM 793 C C . SER A 1 96 ? 38.775 4.490 -37.208 1.00 41.66 96 SER A C 1
ATOM 795 O O . SER A 1 96 ? 37.649 4.915 -36.997 1.00 41.66 96 SER A O 1
ATOM 797 N N . LYS A 1 97 ? 39.777 4.592 -36.328 1.00 41.16 97 LYS A N 1
ATOM 798 C CA . LYS A 1 97 ? 40.062 5.697 -35.401 1.00 41.16 97 LYS A CA 1
ATOM 799 C C . LYS A 1 97 ? 38.903 6.200 -34.525 1.00 41.16 97 LYS A C 1
ATOM 801 O O . LYS A 1 97 ? 38.090 7.031 -34.914 1.00 41.16 97 LYS A O 1
ATOM 806 N N . SER A 1 98 ? 38.963 5.769 -33.266 1.00 45.53 98 SER A N 1
ATOM 807 C CA . SER A 1 98 ? 38.175 6.263 -32.143 1.00 45.53 98 SER A CA 1
ATOM 808 C C . SER A 1 98 ? 38.081 7.791 -32.108 1.00 45.53 98 SER A C 1
ATOM 810 O O . SER A 1 98 ? 39.048 8.507 -31.848 1.00 45.53 98 SER A O 1
ATOM 812 N N . ASN A 1 99 ? 36.866 8.292 -32.289 1.00 40.75 99 ASN A N 1
ATOM 813 C CA . ASN A 1 99 ? 36.464 9.562 -31.720 1.00 40.75 99 ASN A CA 1
ATOM 814 C C . ASN A 1 99 ? 35.123 9.311 -31.041 1.00 40.75 99 ASN A C 1
ATOM 816 O O . ASN A 1 99 ? 34.109 9.116 -31.705 1.00 40.75 99 ASN A O 1
ATOM 820 N N . SER A 1 100 ? 35.152 9.228 -29.713 1.00 46.47 100 SER A N 1
ATOM 821 C CA . SER A 1 100 ? 33.987 9.026 -28.860 1.00 46.47 100 SER A CA 1
ATOM 822 C C . SER A 1 100 ? 33.054 10.235 -28.973 1.00 46.47 100 SER A C 1
ATOM 824 O O . SER A 1 100 ? 33.083 11.145 -28.144 1.00 46.47 100 SER A O 1
ATOM 826 N N . LYS A 1 101 ? 32.248 10.284 -30.030 1.00 47.88 101 LYS A N 1
ATOM 827 C CA . LYS A 1 101 ? 31.069 11.139 -30.073 1.00 47.88 101 LYS A CA 1
ATOM 828 C C . LYS A 1 101 ? 29.941 10.362 -29.418 1.00 47.88 101 LYS A C 1
ATOM 830 O O . LYS A 1 101 ? 29.719 9.194 -29.713 1.00 47.88 101 LYS A O 1
ATOM 835 N N . ASN A 1 102 ? 29.297 11.012 -28.461 1.00 47.50 102 ASN A N 1
ATOM 836 C CA . ASN A 1 102 ? 28.206 10.460 -27.679 1.00 47.50 102 ASN A CA 1
ATOM 837 C C . ASN A 1 102 ? 27.167 9.830 -28.620 1.00 47.50 102 ASN A C 1
ATOM 839 O O . ASN A 1 102 ? 26.597 10.521 -29.454 1.00 47.50 102 ASN A O 1
ATOM 843 N N . ILE A 1 103 ? 26.896 8.536 -28.470 1.00 47.38 103 ILE A N 1
ATOM 844 C CA . ILE A 1 103 ? 25.938 7.766 -29.292 1.00 47.38 103 ILE A CA 1
ATOM 845 C C . ILE A 1 103 ? 24.545 8.436 -29.350 1.00 47.38 103 ILE A C 1
ATOM 847 O O . ILE A 1 103 ? 23.808 8.316 -30.321 1.00 47.38 103 ILE A O 1
ATOM 851 N N . TRP A 1 104 ? 24.210 9.245 -28.342 1.00 45.41 104 TRP A N 1
ATOM 852 C CA . TRP A 1 104 ? 22.976 10.029 -28.274 1.00 45.41 104 TRP A CA 1
ATOM 853 C C . TRP A 1 104 ? 22.891 11.213 -29.250 1.00 45.41 104 TRP A C 1
ATOM 855 O O . TRP A 1 104 ? 21.800 11.745 -29.423 1.00 45.41 104 TRP A O 1
ATOM 865 N N . THR A 1 105 ? 23.991 11.648 -29.878 1.00 49.88 105 THR A N 1
ATOM 866 C CA . THR A 1 105 ? 23.938 12.732 -30.881 1.00 49.88 105 THR A CA 1
ATOM 867 C C . THR A 1 105 ? 23.515 12.266 -32.272 1.00 49.88 105 THR A C 1
ATOM 869 O O . THR A 1 105 ? 23.059 13.098 -33.052 1.00 49.88 105 THR A O 1
ATOM 872 N N . ASP A 1 106 ? 23.629 10.970 -32.579 1.00 48.78 106 ASP A N 1
ATOM 873 C CA . ASP A 1 106 ? 23.362 10.455 -33.932 1.00 48.78 106 ASP A CA 1
ATOM 874 C C . ASP A 1 106 ? 21.888 10.079 -34.152 1.00 48.78 106 ASP A C 1
ATOM 876 O O . ASP A 1 106 ? 21.366 10.155 -35.262 1.00 48.78 106 ASP A O 1
ATOM 880 N N . ALA A 1 107 ? 21.148 9.819 -33.069 1.00 51.69 107 ALA A N 1
ATOM 881 C CA . ALA A 1 107 ? 19.688 9.865 -33.074 1.00 51.69 107 ALA A CA 1
ATOM 882 C C . ALA A 1 107 ? 19.231 11.331 -32.987 1.00 51.69 107 ALA A C 1
ATOM 884 O O . ALA A 1 107 ? 18.665 11.771 -31.985 1.00 51.69 107 ALA A O 1
ATOM 885 N N . SER A 1 108 ? 19.553 12.120 -34.014 1.00 53.34 108 SER A N 1
ATOM 886 C CA . SER A 1 108 ? 19.186 13.531 -34.097 1.00 53.34 108 SER A CA 1
ATOM 887 C C . SER A 1 108 ? 17.672 13.647 -34.265 1.00 53.34 108 SER A C 1
ATOM 889 O O . SER A 1 108 ? 17.149 13.659 -35.374 1.00 53.34 108 SER A O 1
ATOM 891 N N . TYR A 1 109 ? 16.942 13.681 -33.151 1.00 60.62 109 TYR A N 1
ATOM 892 C CA . TYR A 1 109 ? 15.555 14.125 -33.132 1.00 60.62 109 TYR A CA 1
ATOM 893 C C . TYR A 1 109 ? 15.584 15.642 -33.359 1.00 60.62 109 TYR A C 1
ATOM 895 O O . TYR A 1 109 ? 16.017 16.373 -32.461 1.00 60.62 109 TYR A O 1
ATOM 903 N N . PRO A 1 110 ? 15.146 16.151 -34.525 1.00 62.19 110 PRO A N 1
ATOM 904 C CA . PRO A 1 110 ? 15.250 17.577 -34.830 1.00 62.19 110 PRO A CA 1
ATOM 905 C C . PRO A 1 110 ? 14.451 18.447 -33.846 1.00 62.19 110 PRO A C 1
ATOM 907 O O . PRO A 1 110 ? 14.781 19.609 -33.646 1.00 62.19 110 PRO A O 1
ATOM 910 N N . GLU A 1 111 ? 13.454 17.885 -33.161 1.00 64.19 111 GLU A N 1
ATOM 911 C CA . GLU A 1 111 ? 12.712 18.573 -32.099 1.00 64.19 111 GLU A CA 1
ATOM 912 C C . GLU A 1 111 ? 13.553 18.780 -30.823 1.00 64.19 111 GLU A C 1
ATOM 914 O O . GLU A 1 111 ? 13.428 19.809 -30.159 1.00 64.19 111 GLU A O 1
ATOM 919 N N . LEU A 1 112 ? 14.467 17.857 -30.496 1.00 60.84 112 LEU A N 1
ATOM 920 C CA . LEU A 1 112 ? 15.313 17.931 -29.295 1.00 60.84 112 LEU A CA 1
ATOM 921 C C . LEU A 1 112 ? 16.560 18.802 -29.488 1.00 60.84 112 LEU A C 1
ATOM 923 O O . LEU A 1 112 ? 17.090 19.322 -28.507 1.00 60.84 112 LEU A O 1
ATOM 927 N N . SER A 1 113 ? 17.005 19.023 -30.728 1.00 67.50 113 SER A N 1
ATOM 928 C CA . SER A 1 113 ? 18.087 19.980 -31.005 1.00 67.50 113 SER A CA 1
ATOM 929 C C . SER A 1 113 ? 17.667 21.412 -30.649 1.00 67.50 113 SER A C 1
ATOM 931 O O . SER A 1 113 ? 18.462 22.187 -30.114 1.00 67.50 113 SER A O 1
ATOM 933 N N . SER A 1 114 ? 16.384 21.739 -30.849 1.00 74.62 114 SER A N 1
ATOM 934 C CA . SER A 1 114 ? 15.810 23.020 -30.428 1.00 74.62 114 SER A CA 1
ATOM 935 C C . SER A 1 114 ? 15.822 23.185 -28.901 1.00 74.62 114 SER A C 1
ATOM 937 O O . SER A 1 114 ? 16.102 24.273 -28.394 1.00 74.62 114 SER A O 1
ATOM 939 N N . LEU A 1 115 ? 15.605 22.092 -28.161 1.00 82.88 115 LEU A N 1
ATOM 940 C CA . LEU A 1 115 ? 15.640 22.071 -26.702 1.00 82.88 115 LEU A CA 1
ATOM 941 C C . LEU A 1 115 ? 17.064 22.259 -26.162 1.00 82.88 115 LEU A C 1
ATOM 943 O O . LEU A 1 115 ? 17.257 23.013 -25.212 1.00 82.88 115 LEU A O 1
ATOM 947 N N . ASP A 1 116 ? 18.068 21.632 -26.775 1.00 79.56 116 ASP A N 1
ATOM 948 C CA . ASP A 1 116 ? 19.470 21.791 -26.365 1.00 79.56 116 ASP A CA 1
ATOM 949 C C . ASP A 1 116 ? 19.977 23.224 -26.627 1.00 79.56 116 ASP A C 1
ATOM 951 O O . ASP A 1 116 ? 20.605 23.864 -25.775 1.00 79.56 116 ASP A O 1
ATOM 955 N N . SER A 1 117 ? 19.578 23.811 -27.762 1.00 78.19 117 SER A N 1
ATOM 956 C CA . SER A 1 117 ? 19.808 25.234 -28.047 1.00 78.19 117 SER A CA 1
ATOM 957 C C . SER A 1 117 ? 19.132 26.155 -27.019 1.00 78.19 117 SER A C 1
ATOM 959 O O . SER A 1 117 ? 19.691 27.183 -26.633 1.00 78.19 117 SER A O 1
ATOM 961 N N . PHE A 1 118 ? 17.940 25.800 -26.541 1.00 83.69 118 PHE A N 1
ATOM 962 C CA . PHE A 1 118 ? 17.237 26.561 -25.508 1.00 83.69 118 PHE A CA 1
ATOM 963 C C . PHE A 1 118 ? 17.915 26.437 -24.131 1.00 83.69 118 PHE A C 1
ATOM 965 O O . PHE A 1 118 ? 18.129 27.436 -23.441 1.00 83.69 118 PHE A O 1
ATOM 972 N N . MET A 1 119 ? 18.335 25.231 -23.742 1.00 83.75 119 MET A N 1
ATOM 973 C CA . MET A 1 119 ? 19.045 24.986 -22.479 1.00 83.75 119 MET A CA 1
ATOM 974 C C . MET A 1 119 ? 20.403 25.702 -22.431 1.00 83.75 119 MET A C 1
ATOM 976 O O . MET A 1 119 ? 20.785 26.252 -21.395 1.00 83.75 119 MET A O 1
ATOM 980 N N . THR A 1 120 ? 21.109 25.773 -23.562 1.00 80.56 120 THR A N 1
ATOM 981 C CA . THR A 1 120 ? 22.355 26.548 -23.689 1.00 80.56 120 THR A CA 1
ATOM 982 C C . THR A 1 120 ? 22.131 28.064 -23.710 1.00 80.56 120 THR A C 1
ATOM 984 O O . THR A 1 120 ? 23.023 28.818 -23.321 1.00 80.56 120 THR A O 1
ATOM 987 N N . GLN A 1 121 ? 20.954 28.552 -24.112 1.00 80.81 121 GLN A N 1
ATOM 988 C CA . GLN A 1 121 ? 20.573 29.954 -23.906 1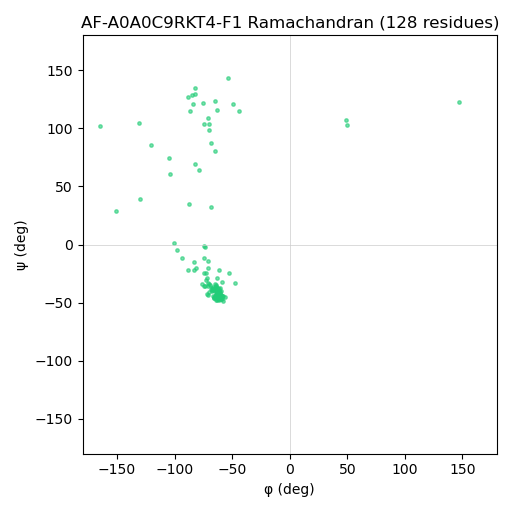.00 80.81 121 GLN A CA 1
ATOM 989 C C . GLN A 1 121 ? 20.281 30.250 -22.430 1.00 80.81 121 GLN A C 1
ATOM 991 O O . GLN A 1 121 ? 20.753 31.260 -21.908 1.00 80.81 121 GLN A O 1
ATOM 996 N N . LEU A 1 122 ? 19.576 29.359 -21.725 1.00 79.06 122 LEU A N 1
ATOM 997 C CA . LEU A 1 122 ? 19.281 29.525 -20.296 1.00 79.06 122 LEU A CA 1
ATOM 998 C C . LEU A 1 122 ? 20.542 29.548 -19.425 1.00 79.06 122 LEU A C 1
ATOM 1000 O O . LEU A 1 122 ? 20.615 30.319 -18.464 1.00 79.06 122 LEU A O 1
ATOM 1004 N N . SER A 1 123 ? 21.555 28.744 -19.759 1.00 73.94 123 SER A N 1
ATOM 1005 C CA . SER A 1 123 ? 22.824 28.747 -19.023 1.00 73.94 123 SER A CA 1
ATOM 1006 C C . SER A 1 123 ? 23.572 30.077 -19.152 1.00 73.94 123 SER A C 1
ATOM 1008 O O . SER A 1 123 ? 24.172 30.530 -18.180 1.00 73.94 123 SER A O 1
ATOM 1010 N N . LYS A 1 124 ? 23.469 30.750 -20.306 1.00 75.75 124 LYS A N 1
ATOM 1011 C CA . LYS A 1 124 ? 24.066 32.076 -20.540 1.00 75.75 124 LYS A CA 1
ATOM 1012 C C . LYS A 1 124 ? 23.368 33.182 -19.747 1.00 75.75 124 LYS A C 1
ATOM 1014 O O . LYS A 1 124 ? 24.031 34.101 -19.279 1.00 75.75 124 LYS A O 1
ATOM 1019 N N . VAL A 1 125 ? 22.053 33.084 -19.545 1.00 70.88 125 VAL A N 1
ATOM 1020 C CA . VAL A 1 125 ? 21.281 34.077 -18.772 1.00 70.88 125 VAL A CA 1
ATOM 1021 C C . VAL A 1 125 ? 21.577 33.979 -17.269 1.00 70.88 125 VAL A C 1
ATOM 1023 O O . VAL A 1 125 ? 21.559 34.989 -16.569 1.00 70.88 125 VAL A O 1
ATOM 1026 N N . LYS A 1 126 ? 21.930 32.790 -16.763 1.00 59.72 126 LYS A N 1
ATOM 1027 C CA . LYS A 1 126 ? 22.193 32.564 -15.330 1.00 59.72 126 LYS A CA 1
ATOM 1028 C C . LYS A 1 126 ? 23.522 33.158 -14.821 1.00 59.72 126 LYS A C 1
ATOM 1030 O O . LYS A 1 126 ? 23.792 33.067 -13.628 1.00 59.72 126 LYS A O 1
ATOM 1035 N N . VAL A 1 127 ? 24.338 33.774 -15.685 1.00 60.47 127 VAL A N 1
ATOM 1036 C CA . VAL A 1 127 ? 25.652 34.344 -15.313 1.00 60.47 127 VAL A CA 1
ATOM 1037 C C . VAL A 1 127 ? 25.616 35.861 -15.053 1.00 60.47 127 VAL A C 1
ATOM 1039 O O . VAL A 1 127 ? 26.585 36.402 -14.535 1.00 60.47 127 VAL A O 1
ATOM 1042 N N . ASN A 1 128 ? 24.489 36.550 -15.263 1.00 54.06 128 ASN A N 1
ATOM 1043 C CA . ASN A 1 128 ? 24.366 37.973 -14.916 1.00 54.06 128 ASN A CA 1
ATOM 1044 C C . ASN A 1 128 ? 23.522 38.176 -13.648 1.00 54.06 128 ASN A C 1
ATOM 1046 O O . ASN A 1 128 ? 22.374 38.609 -13.697 1.00 54.06 128 ASN A O 1
ATOM 1050 N N . GLN A 1 129 ? 24.120 37.866 -12.497 1.00 53.16 129 GLN A N 1
ATOM 1051 C CA . GLN A 1 129 ? 23.785 38.515 -11.228 1.00 53.16 129 GLN A CA 1
ATOM 1052 C C . GLN A 1 129 ? 25.048 39.182 -10.683 1.00 53.16 129 GLN A C 1
ATOM 1054 O O . GLN A 1 129 ? 25.785 38.589 -9.895 1.00 53.16 129 GLN A O 1
ATOM 1059 N N . ARG A 1 130 ? 25.297 40.409 -11.140 1.00 38.62 130 ARG A N 1
ATOM 1060 C CA . ARG A 1 130 ? 26.014 41.457 -10.412 1.00 38.62 130 ARG A CA 1
ATOM 1061 C C . ARG A 1 130 ? 25.690 42.810 -11.018 1.00 38.62 130 ARG A C 1
ATOM 1063 O O . ARG A 1 130 ? 25.663 42.882 -12.264 1.00 38.62 130 ARG A O 1
#

Nearest PDB structures (foldseek):
  3lay-assembly1_J  TM=9.515E-01  e=1.475E+00  Salmonella enterica subsp. enterica serovar Typhimurium
  3hr0-assembly1_B  TM=8.844E-01  e=9.747E+00  Homo sapiens
  7n6g-assembly1_3H  TM=4.708E-01  e=7.369E+00  Chlamydomonas reinhardtii

Sequence (130 aa):
MGASYRPHDNIQKIGSTEQLSAWITQVRSKRIKYLRNRQRNIRVEAVLAYALFQAEQELRMKQIAKIAKWQEIKHKMVHHIKANDECENRLSISDSKSNSKNIWTDASYPELSSLDSFMTQLSKVKVNQR

Radius of gyration: 28.74 Å; Cα contacts (8 Å, |Δi|>4): 22; chains: 1; bounding box: 76×52×70 Å

Foldseek 3Di:
DDDDPDDPPPPVDDPPLRVLVVVLVVLVVVLVVQVPDPPHDVVVNVVSVVVSVVSVVVSVVVVVVVVVVVVVVVVVVVVVVVVVVVVVVVVPPDDDDDDPDPPVVVPCPVVVVVVVVVVVVVVVVVPPDD

Mean predicted aligned error: 18.7 Å

Solvent-accessible surface area (backbone atoms only — not comparable to full-atom values): 8030 Å² total; per-residue (Å²): 136,84,84,79,81,74,81,78,84,80,67,85,80,55,54,76,67,55,50,48,51,52,48,49,52,52,51,50,55,50,48,55,58,45,70,73,41,92,86,60,55,66,67,61,52,51,50,52,52,51,56,46,50,52,53,52,49,52,51,49,53,54,49,51,52,51,50,51,51,52,51,51,52,51,50,50,52,53,47,53,54,53,52,52,53,54,56,51,60,73,73,55,90,66,87,81,80,93,70,95,66,64,77,74,65,75,68,68,50,75,74,55,55,56,50,52,57,48,53,58,50,53,59,62,60,73,70,74,84,127

Secondary structure (DSSP, 8-state):
---------TTTTS-HHHHHHHHHHHHHHHHHHHHT-SS--HHHHHHHHHHHHHHHHHHHHHHHHHHHHHHHHHHHHHHHHHHHHHHHHTS--S--------GGGTS--HHHHHHHHHHHHHHHHTT---